Protein AF-A0A6I2SW08-F1 (afdb_monomer_lite)

Structure (mmCIF, N/CA/C/O backbone):
data_AF-A0A6I2SW08-F1
#
_entry.id   AF-A0A6I2SW08-F1
#
loop_
_atom_site.group_PDB
_atom_site.id
_atom_site.type_symbol
_atom_site.label_atom_id
_atom_site.label_alt_id
_atom_site.label_comp_id
_atom_site.label_asym_id
_atom_site.label_entity_id
_atom_site.label_seq_id
_atom_site.pdbx_PDB_ins_code
_atom_site.Cartn_x
_atom_site.Cartn_y
_atom_site.Cartn_z
_atom_site.occupancy
_atom_site.B_iso_or_equiv
_atom_site.auth_seq_id
_atom_site.auth_comp_id
_atom_site.auth_asym_id
_atom_site.auth_atom_id
_atom_site.pdbx_PDB_model_num
ATOM 1 N N . MET A 1 1 ? -14.302 5.589 2.334 1.00 71.06 1 MET A N 1
ATOM 2 C CA . MET A 1 1 ? -14.196 4.249 2.964 1.00 71.06 1 MET A CA 1
ATOM 3 C C . MET A 1 1 ? -14.255 3.107 1.956 1.00 71.06 1 MET A C 1
ATOM 5 O O . MET A 1 1 ? -13.302 2.340 1.909 1.00 71.06 1 MET A O 1
ATOM 9 N N . ASP A 1 2 ? -15.318 2.976 1.151 1.00 83.25 2 ASP A N 1
ATOM 10 C CA . ASP A 1 2 ? -15.476 1.821 0.241 1.00 83.25 2 ASP A CA 1
ATOM 11 C C . ASP A 1 2 ? -14.335 1.697 -0.780 1.00 83.25 2 ASP A C 1
ATOM 13 O O . ASP A 1 2 ? -13.791 0.614 -0.970 1.00 83.25 2 ASP A O 1
ATOM 17 N N . GLU A 1 3 ? -13.883 2.822 -1.337 1.00 90.19 3 GLU A N 1
ATOM 18 C CA . GLU A 1 3 ? -12.753 2.861 -2.275 1.00 90.19 3 GLU A CA 1
ATOM 19 C C . GLU A 1 3 ? -11.422 2.428 -1.618 1.00 90.19 3 GLU A C 1
ATOM 21 O O . GLU A 1 3 ? -10.647 1.684 -2.213 1.00 90.19 3 GLU A O 1
ATOM 26 N N . ALA A 1 4 ? -11.167 2.810 -0.358 1.00 93.88 4 ALA A N 1
ATOM 27 C CA . ALA A 1 4 ? -9.967 2.393 0.379 1.00 93.88 4 ALA A CA 1
ATOM 28 C C . ALA A 1 4 ? -9.947 0.877 0.630 1.00 93.88 4 ALA A C 1
ATOM 30 O O . ALA A 1 4 ? -8.909 0.228 0.489 1.00 93.88 4 ALA A O 1
ATOM 31 N N . ARG A 1 5 ? -11.106 0.296 0.952 1.00 96.75 5 ARG A N 1
ATOM 32 C CA . ARG A 1 5 ? -11.248 -1.157 1.114 1.00 96.75 5 ARG A CA 1
ATOM 33 C C . ARG A 1 5 ? -11.107 -1.892 -0.215 1.00 96.75 5 ARG A C 1
ATOM 35 O O . ARG A 1 5 ? -10.505 -2.963 -0.251 1.00 96.75 5 ARG A O 1
ATOM 42 N N . GLU A 1 6 ? -11.590 -1.307 -1.309 1.00 97.31 6 GLU A N 1
ATOM 43 C CA . GLU A 1 6 ? -11.370 -1.848 -2.650 1.00 97.31 6 GLU A CA 1
ATOM 44 C C . GLU A 1 6 ? -9.875 -1.879 -2.996 1.00 97.31 6 GLU A C 1
ATOM 46 O O . GLU A 1 6 ? -9.380 -2.914 -3.434 1.00 97.31 6 GLU A O 1
ATOM 51 N N . PHE A 1 7 ? -9.114 -0.816 -2.707 1.00 98.00 7 PHE A N 1
ATOM 52 C CA . PHE A 1 7 ? -7.656 -0.844 -2.874 1.00 98.00 7 PHE A CA 1
ATOM 53 C C . PHE A 1 7 ? -6.985 -1.964 -2.077 1.00 98.00 7 PHE A C 1
ATOM 55 O O . PHE A 1 7 ? -6.108 -2.642 -2.612 1.00 98.00 7 PHE A O 1
ATOM 62 N N . ILE A 1 8 ? -7.393 -2.183 -0.822 1.00 97.44 8 ILE A N 1
ATOM 63 C CA . ILE A 1 8 ? -6.869 -3.285 -0.001 1.00 97.44 8 ILE A CA 1
ATOM 64 C C . ILE A 1 8 ? -7.167 -4.640 -0.658 1.00 97.44 8 ILE A C 1
ATOM 66 O O . ILE A 1 8 ? -6.277 -5.487 -0.746 1.00 97.44 8 ILE A O 1
ATOM 70 N N . ALA A 1 9 ? -8.381 -4.834 -1.181 1.00 97.00 9 ALA A N 1
ATOM 71 C CA . ALA A 1 9 ? -8.726 -6.043 -1.925 1.00 97.00 9 ALA A CA 1
ATOM 72 C C . ALA A 1 9 ? -7.830 -6.226 -3.163 1.00 97.00 9 ALA A C 1
ATOM 74 O O . ALA A 1 9 ? -7.308 -7.320 -3.377 1.00 97.00 9 ALA A O 1
ATOM 75 N N . VAL A 1 10 ? -7.555 -5.158 -3.920 1.00 97.44 10 VAL A N 1
ATOM 76 C CA . VAL A 1 10 ? -6.638 -5.227 -5.069 1.00 97.44 10 VAL A CA 1
ATOM 77 C C . VAL A 1 10 ? -5.202 -5.540 -4.641 1.00 97.44 10 VAL A C 1
ATOM 79 O O . VAL A 1 10 ? -4.530 -6.323 -5.307 1.00 97.44 10 VAL A O 1
ATOM 82 N N . PHE A 1 11 ? -4.709 -5.005 -3.522 1.00 96.94 11 PHE A N 1
ATOM 83 C CA . PHE A 1 11 ? -3.385 -5.381 -3.013 1.00 96.94 11 PHE A CA 1
ATOM 84 C C . PHE A 1 11 ? -3.284 -6.880 -2.700 1.00 96.94 11 PHE A C 1
ATOM 86 O O . PHE A 1 11 ? -2.295 -7.510 -3.089 1.00 96.94 11 PHE A O 1
ATOM 93 N N . ARG A 1 12 ? -4.329 -7.455 -2.089 1.00 94.88 12 ARG A N 1
ATOM 94 C CA . ARG A 1 12 ? -4.434 -8.902 -1.842 1.00 94.88 12 ARG A CA 1
ATOM 95 C C . ARG A 1 12 ? -4.435 -9.694 -3.155 1.00 94.88 12 ARG A C 1
ATOM 97 O O . ARG A 1 12 ? -3.698 -10.672 -3.278 1.00 94.88 12 ARG A O 1
ATOM 104 N N . GLU A 1 13 ? -5.207 -9.255 -4.156 1.00 94.75 13 GLU A N 1
ATOM 105 C CA . GLU A 1 13 ? -5.209 -9.855 -5.503 1.00 94.75 13 GLU A CA 1
ATOM 106 C C . GLU A 1 13 ? -3.796 -9.860 -6.109 1.00 94.75 13 GLU A C 1
ATOM 108 O O . GLU A 1 13 ? -3.316 -10.896 -6.572 1.00 94.75 13 GLU A O 1
ATOM 113 N N . LEU A 1 14 ? -3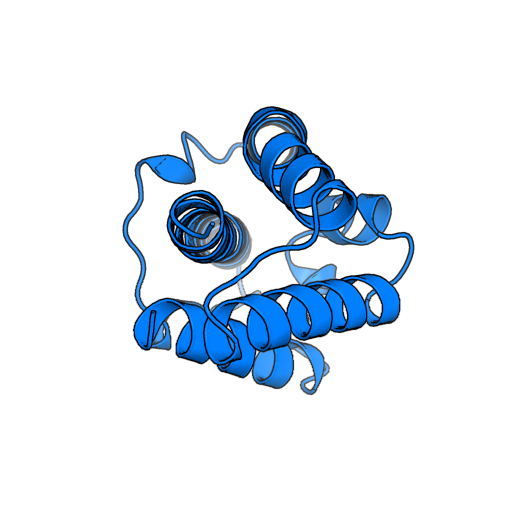.101 -8.719 -6.068 1.00 93.50 14 LEU A N 1
ATOM 114 C CA . LEU A 1 14 ? -1.747 -8.583 -6.606 1.00 93.50 14 LEU A CA 1
ATOM 115 C C . LEU A 1 14 ? -0.762 -9.522 -5.905 1.00 93.50 14 LEU A C 1
ATOM 117 O O . LEU A 1 14 ? 0.014 -10.204 -6.576 1.00 93.50 14 LEU A O 1
ATOM 121 N N . ASN A 1 15 ? -0.798 -9.602 -4.575 1.00 91.06 15 ASN A N 1
ATOM 122 C CA . ASN A 1 15 ? 0.117 -10.443 -3.801 1.00 91.06 15 ASN A CA 1
ATOM 123 C C . ASN A 1 15 ? -0.202 -11.944 -3.876 1.00 91.06 15 ASN A C 1
ATOM 125 O O . ASN A 1 15 ? 0.689 -12.758 -3.625 1.00 91.06 15 ASN A O 1
ATOM 129 N N . ALA A 1 16 ? -1.410 -12.321 -4.303 1.00 88.56 16 ALA A N 1
ATOM 130 C CA . ALA A 1 16 ? -1.748 -13.699 -4.655 1.00 88.56 16 ALA A CA 1
ATOM 131 C C . ALA A 1 16 ? -1.192 -14.126 -6.030 1.00 88.56 16 ALA A C 1
ATOM 133 O O . ALA A 1 16 ? -1.090 -15.322 -6.310 1.00 88.56 16 ALA A O 1
ATOM 134 N N . THR A 1 17 ? -0.807 -13.174 -6.889 1.00 82.38 17 THR A N 1
ATOM 135 C CA . THR A 1 17 ? -0.253 -13.448 -8.225 1.00 82.38 17 THR A CA 1
ATOM 136 C C . THR A 1 17 ? 1.276 -13.355 -8.248 1.00 82.38 17 THR A C 1
ATOM 138 O O . THR A 1 17 ? 1.878 -12.385 -7.787 1.00 82.38 17 THR A O 1
ATOM 141 N N . SER A 1 18 ? 1.948 -14.371 -8.795 1.00 73.56 18 SER A N 1
ATOM 142 C CA . SER A 1 18 ? 3.419 -14.469 -8.767 1.00 73.56 18 SER A CA 1
ATOM 143 C C . SER A 1 18 ? 4.146 -13.423 -9.625 1.00 73.56 18 SER A C 1
ATOM 145 O O . SER A 1 18 ? 5.329 -13.142 -9.397 1.00 73.56 18 SER A O 1
ATOM 147 N N . ASP A 1 19 ? 3.460 -12.881 -10.629 1.00 80.12 19 ASP A N 1
ATOM 148 C CA . ASP A 1 19 ? 3.972 -11.957 -11.643 1.00 80.12 19 ASP A CA 1
ATOM 149 C C . ASP A 1 19 ? 3.800 -10.480 -11.256 1.00 80.12 19 ASP A C 1
ATOM 151 O O . ASP A 1 19 ? 4.674 -9.669 -11.566 1.00 80.12 19 ASP A O 1
ATOM 155 N N . ARG A 1 20 ? 2.725 -10.134 -10.532 1.00 83.50 20 ARG A N 1
ATOM 156 C CA . ARG A 1 20 ? 2.386 -8.745 -10.167 1.00 83.50 20 ARG A CA 1
ATOM 157 C C . ARG A 1 20 ? 2.423 -8.443 -8.665 1.00 83.50 20 ARG A C 1
ATOM 159 O O . ARG A 1 20 ? 1.986 -7.375 -8.244 1.00 83.50 20 ARG A O 1
ATOM 166 N N . CYS A 1 21 ? 3.000 -9.332 -7.859 1.00 91.06 21 CYS A N 1
ATOM 167 C CA . CYS A 1 21 ? 3.201 -9.100 -6.429 1.00 91.06 21 CYS A CA 1
ATOM 168 C C . CYS A 1 21 ? 3.948 -7.780 -6.154 1.00 91.06 21 CYS A C 1
ATOM 170 O O . CYS A 1 21 ? 4.935 -7.457 -6.824 1.00 91.06 21 CYS A O 1
ATOM 172 N N . VAL A 1 22 ? 3.526 -7.044 -5.120 1.00 93.00 22 VAL A N 1
ATOM 173 C CA . VAL A 1 22 ? 4.047 -5.712 -4.754 1.00 93.00 22 VAL A CA 1
ATOM 174 C C . VAL A 1 22 ? 5.571 -5.708 -4.599 1.00 93.00 22 VAL A C 1
ATOM 176 O O . VAL A 1 22 ? 6.235 -4.756 -5.019 1.00 93.00 22 VAL A O 1
ATOM 179 N N . ILE A 1 23 ? 6.154 -6.798 -4.083 1.00 94.06 23 ILE A N 1
ATOM 180 C CA . ILE A 1 23 ? 7.610 -6.936 -3.921 1.00 94.06 23 ILE A CA 1
ATOM 181 C C . ILE A 1 23 ? 8.375 -6.839 -5.249 1.00 94.06 23 ILE A C 1
ATOM 183 O O . ILE A 1 23 ? 9.525 -6.410 -5.262 1.00 94.06 23 ILE A O 1
ATOM 187 N N . ARG A 1 24 ? 7.759 -7.205 -6.380 1.00 92.31 24 ARG A N 1
ATOM 188 C CA . ARG A 1 24 ? 8.382 -7.113 -7.712 1.00 92.31 24 ARG A CA 1
ATOM 189 C C . ARG A 1 24 ? 8.551 -5.658 -8.149 1.00 92.31 24 ARG A C 1
ATOM 191 O O . ARG A 1 24 ? 9.544 -5.306 -8.788 1.00 92.31 24 ARG A O 1
ATOM 198 N N . PHE A 1 25 ? 7.607 -4.805 -7.766 1.00 93.00 25 PHE A N 1
ATOM 199 C CA . PHE A 1 25 ? 7.632 -3.380 -8.071 1.00 93.00 25 PHE A CA 1
ATOM 200 C C . PHE A 1 25 ? 8.529 -2.634 -7.094 1.00 93.00 25 PHE A C 1
ATOM 202 O O . PHE A 1 25 ? 9.487 -1.991 -7.520 1.00 93.00 25 PHE A O 1
ATOM 209 N N . THR A 1 26 ? 8.263 -2.780 -5.795 1.00 91.62 26 THR A N 1
ATOM 210 C CA . THR A 1 26 ? 8.930 -2.025 -4.732 1.00 91.62 26 THR A CA 1
ATOM 211 C C . THR A 1 26 ? 9.416 -2.941 -3.595 1.00 91.62 26 THR A C 1
ATOM 213 O O . THR A 1 26 ? 8.784 -3.062 -2.543 1.00 91.62 26 THR A O 1
ATOM 216 N N . PRO A 1 27 ? 10.581 -3.601 -3.771 1.00 92.12 27 PRO A N 1
ATOM 217 C CA . PRO A 1 27 ? 11.197 -4.393 -2.708 1.00 92.12 27 PRO A CA 1
ATOM 218 C C . PRO A 1 27 ? 11.510 -3.564 -1.459 1.00 92.12 27 PRO A C 1
ATOM 220 O O . PRO A 1 27 ? 11.451 -4.089 -0.354 1.00 92.12 27 PRO A O 1
ATOM 223 N N . SER A 1 28 ? 11.829 -2.275 -1.624 1.00 91.75 28 SER A N 1
ATOM 224 C CA . SER A 1 28 ? 12.136 -1.372 -0.512 1.00 91.75 28 SER A CA 1
ATOM 225 C C . SER A 1 28 ? 10.927 -1.134 0.385 1.00 91.75 28 SER A C 1
ATOM 227 O O . SER A 1 28 ? 11.087 -1.163 1.600 1.00 91.75 28 SER A O 1
ATOM 229 N N . LEU A 1 29 ? 9.722 -0.990 -0.183 1.00 93.25 29 LEU A N 1
ATOM 230 C CA . LEU A 1 29 ? 8.493 -0.928 0.608 1.00 93.25 29 LEU A CA 1
ATOM 231 C C . LEU A 1 29 ? 8.321 -2.200 1.440 1.00 93.25 29 LEU A C 1
ATOM 233 O O . LEU A 1 29 ? 8.123 -2.117 2.645 1.00 93.25 29 LEU A O 1
ATOM 237 N N . ILE A 1 30 ? 8.442 -3.376 0.817 1.00 93.56 30 ILE A N 1
ATOM 238 C CA . ILE A 1 30 ? 8.297 -4.654 1.528 1.00 93.56 30 ILE A CA 1
ATOM 239 C C . ILE A 1 30 ? 9.394 -4.843 2.579 1.00 93.56 30 ILE A C 1
ATOM 241 O O . ILE A 1 30 ? 9.121 -5.370 3.655 1.00 93.56 30 ILE A O 1
ATOM 245 N N . GLY A 1 31 ? 10.610 -4.365 2.312 1.00 90.88 31 GLY A N 1
ATOM 246 C CA . GLY A 1 31 ? 11.719 -4.372 3.262 1.00 90.88 31 GLY A CA 1
ATOM 247 C C . GLY A 1 31 ? 11.402 -3.646 4.572 1.00 90.88 31 GLY A C 1
ATOM 248 O O . GLY A 1 31 ? 11.848 -4.100 5.620 1.00 90.88 31 GLY A O 1
ATOM 249 N N . LEU A 1 32 ? 10.570 -2.597 4.546 1.00 89.62 32 LEU A N 1
ATOM 250 C CA . LEU A 1 32 ? 10.116 -1.896 5.757 1.00 89.62 32 LEU A CA 1
ATOM 251 C C . LEU A 1 32 ? 9.213 -2.761 6.644 1.00 89.62 32 LEU A C 1
ATOM 253 O O . LEU A 1 32 ? 9.248 -2.643 7.864 1.00 89.62 32 LEU A O 1
ATOM 257 N N . PHE A 1 33 ? 8.418 -3.640 6.031 1.00 89.62 33 PHE A N 1
ATOM 258 C CA . PHE A 1 33 ? 7.591 -4.618 6.741 1.00 89.62 33 PHE A CA 1
ATOM 259 C C . PHE A 1 33 ? 8.358 -5.911 7.043 1.00 89.62 33 PHE A C 1
ATOM 261 O O . PHE A 1 33 ? 7.874 -6.756 7.787 1.00 89.62 33 PHE A O 1
ATOM 268 N N . GLY A 1 34 ? 9.533 -6.110 6.445 1.00 89.38 34 GLY A N 1
ATOM 269 C CA . GLY A 1 34 ? 10.354 -7.314 6.549 1.00 89.38 34 GLY A CA 1
ATOM 270 C C . GLY A 1 34 ? 9.918 -8.454 5.623 1.00 89.38 34 GLY A C 1
ATOM 271 O O . GLY A 1 34 ? 10.772 -9.147 5.073 1.00 89.38 34 GLY A O 1
ATOM 272 N N . THR A 1 35 ? 8.613 -8.660 5.406 1.00 91.00 35 THR A N 1
ATOM 273 C CA . THR A 1 35 ? 8.100 -9.700 4.493 1.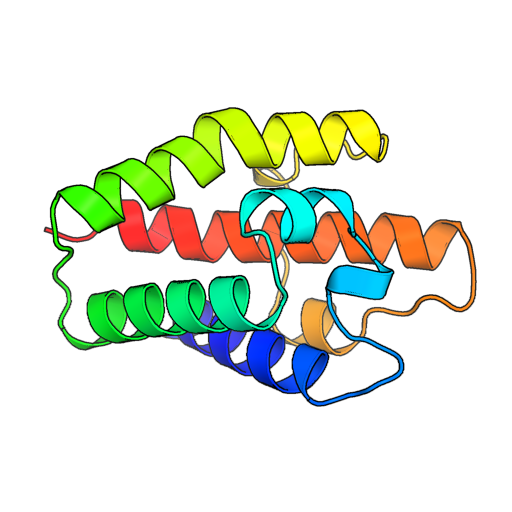00 91.00 35 THR A CA 1
ATOM 274 C C . THR A 1 35 ? 6.786 -9.285 3.817 1.00 91.00 35 THR A C 1
ATOM 276 O O . THR A 1 35 ? 6.032 -8.502 4.398 1.00 91.00 35 THR A O 1
ATOM 279 N N . PRO A 1 36 ? 6.436 -9.860 2.644 1.00 91.62 36 PRO A N 1
ATOM 280 C CA . PRO A 1 36 ? 5.116 -9.661 2.036 1.00 91.62 36 PRO A CA 1
ATOM 281 C C . PRO A 1 36 ? 3.961 -10.028 2.974 1.00 91.62 36 PRO A C 1
ATOM 283 O O . PRO A 1 36 ? 2.945 -9.349 2.999 1.00 91.62 36 PRO A O 1
ATOM 286 N N . ARG A 1 37 ? 4.134 -11.064 3.805 1.00 92.94 37 ARG A N 1
ATOM 287 C CA . ARG A 1 37 ? 3.111 -11.500 4.763 1.00 92.94 37 ARG A CA 1
ATOM 288 C C . ARG A 1 37 ? 2.838 -10.455 5.847 1.00 92.94 37 ARG A C 1
ATOM 290 O O . ARG A 1 37 ? 1.698 -10.292 6.254 1.00 92.94 37 ARG A O 1
ATOM 297 N N . LEU A 1 38 ? 3.869 -9.757 6.323 1.00 94.12 38 LEU A N 1
ATOM 298 C CA . LEU A 1 38 ? 3.703 -8.681 7.306 1.00 94.12 38 LEU A CA 1
ATOM 299 C C . LEU A 1 38 ? 3.065 -7.430 6.690 1.00 94.12 38 LEU A C 1
ATOM 301 O O . LEU A 1 38 ? 2.327 -6.729 7.376 1.00 94.12 38 LEU A O 1
ATOM 305 N N . PHE A 1 39 ? 3.294 -7.183 5.398 1.00 95.19 39 PHE A N 1
ATOM 306 C CA . PHE A 1 39 ? 2.556 -6.163 4.655 1.00 95.19 39 PHE A CA 1
ATOM 307 C C . PHE A 1 39 ? 1.064 -6.518 4.539 1.00 95.19 39 PHE A C 1
ATOM 309 O O . PHE A 1 39 ? 0.227 -5.679 4.849 1.00 95.19 39 PHE A O 1
ATOM 316 N N . GLU A 1 40 ? 0.730 -7.765 4.194 1.00 94.94 40 GLU A N 1
ATOM 317 C CA . GLU A 1 40 ? -0.660 -8.256 4.183 1.00 94.94 40 GLU A CA 1
ATOM 318 C C . GLU A 1 40 ? -1.336 -8.123 5.552 1.00 94.94 40 GLU A C 1
ATOM 320 O O . GLU A 1 40 ? -2.427 -7.572 5.644 1.00 94.94 40 GLU A O 1
ATOM 325 N N . PHE A 1 41 ? -0.660 -8.520 6.636 1.00 96.19 41 PHE A N 1
ATOM 326 C CA . PHE A 1 41 ? -1.205 -8.340 7.984 1.00 96.19 41 PHE A CA 1
ATOM 327 C C . PHE A 1 41 ? -1.493 -6.875 8.312 1.00 96.19 41 PHE A C 1
ATOM 329 O O . PHE A 1 41 ? -2.511 -6.574 8.924 1.00 96.19 41 PHE A O 1
ATOM 336 N N . PHE A 1 42 ? -0.626 -5.953 7.894 1.00 96.62 42 PHE A N 1
ATOM 337 C CA . PHE A 1 42 ? -0.901 -4.533 8.067 1.00 96.62 42 PHE A CA 1
ATOM 338 C C . PHE A 1 42 ? -2.128 -4.087 7.264 1.00 96.62 42 PHE A C 1
ATOM 340 O O . PHE A 1 42 ? -2.949 -3.342 7.792 1.00 96.62 42 PHE A O 1
ATOM 347 N N . LEU A 1 43 ? -2.297 -4.555 6.024 1.00 97.31 43 LEU A N 1
ATOM 348 C CA . LEU A 1 43 ? -3.505 -4.275 5.243 1.00 97.31 43 LEU A CA 1
ATOM 349 C C . LEU A 1 43 ? -4.769 -4.835 5.915 1.00 97.31 43 LEU A C 1
ATOM 351 O O . LEU A 1 43 ? -5.800 -4.167 5.899 1.00 97.31 43 LEU A O 1
ATOM 355 N N . ASP A 1 44 ? -4.686 -6.007 6.550 1.00 97.44 44 ASP A N 1
ATOM 356 C CA . ASP A 1 44 ? -5.784 -6.583 7.334 1.00 97.44 44 ASP A CA 1
ATOM 357 C C . ASP A 1 44 ? -6.133 -5.721 8.554 1.00 97.44 44 ASP A C 1
ATOM 359 O O . ASP A 1 44 ? -7.311 -5.484 8.827 1.00 97.44 44 ASP A O 1
ATOM 363 N N . GLU A 1 45 ? -5.123 -5.207 9.266 1.00 97.56 45 GLU A N 1
ATOM 364 C CA . GLU A 1 45 ? -5.318 -4.262 10.373 1.00 97.56 45 GLU A CA 1
ATOM 365 C C . GLU A 1 45 ? -6.037 -2.984 9.893 1.00 97.56 45 GLU A C 1
ATOM 367 O O . GLU A 1 45 ? -6.957 -2.506 10.561 1.00 97.56 45 GLU A O 1
ATOM 372 N N . LEU A 1 46 ? -5.660 -2.448 8.724 1.00 97.25 46 LEU A N 1
ATOM 373 C CA . LEU A 1 46 ? -6.307 -1.271 8.132 1.00 97.25 46 LEU A CA 1
ATOM 374 C C . LEU A 1 46 ? -7.746 -1.559 7.671 1.00 97.25 46 LEU A C 1
ATOM 376 O O . LEU A 1 46 ? -8.637 -0.752 7.928 1.00 97.25 46 LEU A O 1
ATOM 380 N N . ASP A 1 47 ? -8.002 -2.699 7.024 1.00 97.69 47 ASP A N 1
ATOM 381 C CA . ASP A 1 47 ? -9.352 -3.106 6.594 1.00 97.69 47 ASP A CA 1
ATOM 382 C C . ASP A 1 47 ? -10.279 -3.284 7.804 1.00 97.69 47 ASP A C 1
ATOM 384 O O . ASP A 1 47 ? -11.414 -2.803 7.797 1.00 97.69 47 ASP A O 1
ATOM 388 N N . ALA A 1 48 ? -9.778 -3.887 8.887 1.00 96.44 48 ALA A N 1
ATOM 389 C CA . ALA A 1 48 ? -10.512 -4.004 10.143 1.00 96.44 48 ALA A CA 1
ATOM 390 C C . ALA A 1 48 ? -10.842 -2.628 10.749 1.00 96.44 48 ALA A C 1
ATOM 392 O O . ALA A 1 48 ? -11.978 -2.407 11.176 1.00 96.44 48 ALA A O 1
ATOM 393 N N . ALA A 1 49 ? -9.890 -1.689 10.746 1.00 96.56 49 ALA A N 1
ATOM 394 C CA . ALA A 1 49 ? -10.123 -0.321 11.211 1.00 96.56 49 ALA A CA 1
ATOM 395 C C . ALA A 1 49 ? -11.193 0.399 10.368 1.00 96.56 49 ALA A C 1
ATOM 397 O O . ALA A 1 49 ? -12.120 0.992 10.920 1.00 96.56 49 ALA A O 1
ATOM 398 N N . LEU A 1 50 ? -11.132 0.276 9.036 1.00 96.12 50 LEU A N 1
ATOM 399 C CA . LEU A 1 50 ? -12.133 0.841 8.119 1.00 96.12 50 LEU A CA 1
ATOM 400 C C . LEU A 1 50 ? -13.525 0.229 8.331 1.00 96.12 50 LEU A C 1
ATOM 402 O O . LEU A 1 50 ? -14.519 0.954 8.318 1.00 96.12 50 LEU A O 1
ATOM 406 N N . CYS A 1 51 ? -13.612 -1.086 8.551 1.00 95.06 51 CYS A N 1
ATOM 407 C CA . CYS A 1 51 ? -14.879 -1.768 8.833 1.00 95.06 51 CYS A CA 1
ATOM 408 C C . CYS A 1 51 ? -15.507 -1.292 10.146 1.00 95.06 51 CYS A C 1
ATOM 410 O O . CYS A 1 51 ? -16.714 -1.053 10.208 1.00 95.06 51 CYS A O 1
ATOM 412 N N . ASN A 1 52 ? -14.684 -1.146 11.185 1.00 94.12 52 ASN A N 1
ATOM 413 C CA . ASN A 1 52 ? -15.136 -0.765 12.521 1.00 94.12 52 ASN A CA 1
ATOM 414 C C . ASN A 1 52 ? -15.281 0.752 12.697 1.00 94.12 52 ASN A C 1
ATOM 416 O O . ASN A 1 52 ? -15.829 1.189 13.707 1.00 94.12 52 ASN A O 1
ATOM 420 N N . LYS A 1 53 ? -14.807 1.543 11.725 1.00 94.19 53 LYS A N 1
ATOM 421 C CA . LYS A 1 53 ? -14.761 3.013 11.757 1.00 94.19 53 LYS A CA 1
ATOM 422 C C . LYS A 1 53 ? -14.024 3.572 12.979 1.00 94.19 53 LYS A C 1
ATOM 424 O O . LYS A 1 53 ? -14.368 4.636 13.476 1.00 94.19 53 LYS A O 1
ATOM 429 N N . THR A 1 54 ? -13.025 2.842 13.460 1.00 95.56 54 THR A N 1
ATOM 430 C CA . THR A 1 54 ? -12.168 3.253 14.573 1.00 95.56 54 THR A CA 1
ATOM 431 C C . THR A 1 54 ? -10.778 2.684 14.372 1.00 95.56 54 THR A C 1
ATOM 433 O O . THR A 1 54 ? -10.620 1.616 13.767 1.00 95.56 54 THR A O 1
ATOM 436 N N . ILE A 1 55 ? -9.765 3.379 14.880 1.00 96.19 55 ILE A N 1
ATOM 437 C CA . ILE A 1 55 ? -8.380 2.948 14.764 1.00 96.19 55 ILE A CA 1
ATOM 438 C C . ILE A 1 55 ? -7.668 2.920 16.115 1.00 96.19 55 ILE A C 1
ATOM 440 O O . ILE A 1 55 ? -7.649 3.877 16.880 1.00 96.19 55 ILE A O 1
ATOM 444 N N . ALA A 1 56 ? -6.994 1.804 16.396 1.00 95.19 56 ALA A N 1
ATOM 445 C CA . ALA A 1 56 ? -6.153 1.704 17.580 1.00 95.19 56 ALA A CA 1
ATOM 446 C C . ALA A 1 56 ? -4.976 2.703 17.493 1.00 95.19 56 ALA A C 1
ATOM 448 O O . ALA A 1 56 ? -4.311 2.755 16.451 1.00 95.19 56 ALA A O 1
ATOM 449 N N . PRO A 1 57 ? -4.625 3.427 18.577 1.00 94.69 57 PRO A N 1
ATOM 450 C CA . PRO A 1 57 ? -3.554 4.427 18.545 1.00 94.69 57 PRO A CA 1
ATOM 451 C C . PRO A 1 57 ? -2.211 3.932 17.971 1.00 94.69 57 PRO A C 1
ATOM 453 O O . PRO A 1 57 ? -1.627 4.652 17.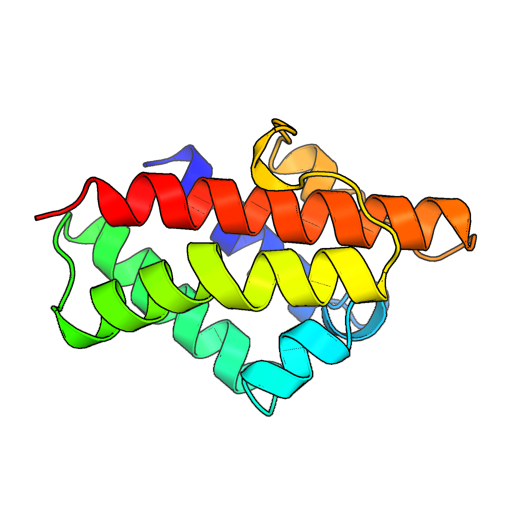159 1.00 94.69 57 PRO A O 1
ATOM 456 N N . PRO A 1 58 ? -1.731 2.704 18.276 1.00 95.12 58 PRO A N 1
ATOM 457 C CA . PRO A 1 58 ? -0.491 2.194 17.684 1.00 95.12 58 PRO A CA 1
ATOM 458 C C . PRO A 1 58 ? -0.573 1.990 16.164 1.00 95.12 58 PRO A C 1
ATOM 460 O O . PRO A 1 58 ? 0.405 2.210 15.448 1.00 95.12 58 PRO A O 1
ATOM 463 N N . LEU A 1 59 ? -1.736 1.572 15.654 1.00 95.62 59 LEU A N 1
ATOM 464 C CA . LEU A 1 59 ? -1.955 1.404 14.218 1.00 95.62 59 LEU A CA 1
ATOM 465 C C . LEU A 1 59 ? -2.027 2.765 13.521 1.00 95.62 59 LEU A C 1
ATOM 467 O O . LEU A 1 59 ? -1.447 2.929 12.449 1.00 95.62 59 LEU A O 1
ATOM 471 N N . HIS A 1 60 ? -2.667 3.750 14.156 1.00 95.00 60 HIS A N 1
ATOM 472 C CA . HIS A 1 60 ? -2.733 5.120 13.652 1.00 95.00 60 HIS A CA 1
ATOM 473 C C . HIS A 1 60 ? -1.330 5.738 13.555 1.00 95.00 60 HIS A C 1
ATOM 475 O O . HIS A 1 60 ? -0.966 6.295 12.520 1.00 95.00 60 HIS A O 1
ATOM 481 N N . GLU A 1 61 ? -0.494 5.585 14.583 1.00 94.69 61 GLU A N 1
ATOM 482 C CA . GLU A 1 61 ? 0.891 6.065 14.548 1.00 94.69 61 GLU A CA 1
ATOM 483 C C . GLU A 1 61 ? 1.703 5.403 13.424 1.00 94.69 61 GLU A C 1
ATOM 485 O O . GLU A 1 61 ? 2.383 6.090 12.658 1.00 94.69 61 GLU A O 1
ATOM 490 N N . ARG A 1 62 ? 1.581 4.079 13.255 1.00 94.44 62 ARG A N 1
ATOM 491 C CA . ARG A 1 62 ? 2.214 3.350 12.143 1.00 94.44 62 ARG A CA 1
ATOM 492 C C . ARG A 1 62 ? 1.739 3.847 10.778 1.00 94.44 62 ARG A C 1
ATOM 494 O O . ARG A 1 62 ? 2.572 4.087 9.907 1.00 94.44 62 ARG A O 1
ATOM 501 N N . ALA A 1 63 ? 0.430 4.019 10.594 1.00 94.88 63 ALA A N 1
ATOM 502 C CA . ALA A 1 63 ? -0.163 4.523 9.357 1.00 94.88 63 ALA A CA 1
ATOM 503 C C . ALA A 1 63 ? 0.345 5.935 9.023 1.00 94.88 63 ALA A C 1
ATOM 505 O O . ALA A 1 63 ? 0.736 6.213 7.886 1.00 94.88 63 ALA A O 1
ATOM 506 N N . ARG A 1 64 ? 0.428 6.806 10.033 1.00 95.12 64 ARG A N 1
ATOM 507 C CA . ARG A 1 64 ? 0.967 8.162 9.901 1.00 95.12 64 ARG A CA 1
ATOM 508 C C . ARG A 1 64 ? 2.449 8.159 9.535 1.00 95.12 64 ARG A C 1
ATOM 510 O O . ARG A 1 64 ? 2.835 8.846 8.593 1.00 95.12 64 ARG A O 1
ATOM 517 N N . ASN A 1 65 ? 3.265 7.359 10.219 1.00 93.88 65 ASN A N 1
ATOM 518 C CA . ASN A 1 65 ? 4.695 7.233 9.923 1.00 93.88 65 ASN A CA 1
ATOM 519 C C . ASN A 1 65 ? 4.931 6.681 8.510 1.00 93.88 65 ASN A C 1
ATOM 521 O O . ASN A 1 65 ? 5.804 7.170 7.788 1.00 93.88 65 ASN A O 1
ATOM 525 N N . LEU A 1 66 ? 4.122 5.707 8.080 1.00 94.62 66 LEU A N 1
ATOM 526 C CA . LEU A 1 66 ? 4.159 5.189 6.714 1.00 94.62 66 LEU A CA 1
ATOM 527 C C . LEU A 1 66 ? 3.887 6.292 5.686 1.00 94.62 66 LEU A C 1
ATOM 529 O O . LEU A 1 66 ? 4.667 6.445 4.746 1.00 94.62 66 LEU A O 1
ATOM 533 N N . ALA A 1 67 ? 2.838 7.088 5.897 1.00 94.19 67 ALA A N 1
ATOM 534 C CA . ALA A 1 67 ? 2.455 8.173 4.998 1.00 94.19 67 ALA A CA 1
ATOM 535 C C . ALA A 1 67 ? 3.479 9.321 4.957 1.00 94.19 67 ALA A C 1
ATOM 537 O O . ALA A 1 67 ? 3.814 9.815 3.882 1.00 94.19 67 ALA A O 1
ATO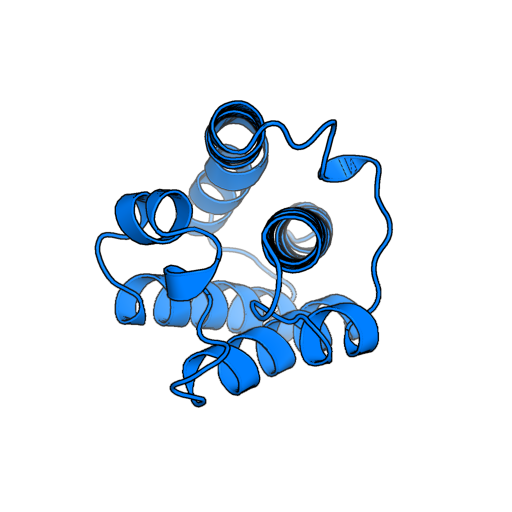M 538 N N . GLN A 1 68 ? 3.975 9.757 6.117 1.00 93.44 68 GLN A N 1
ATOM 539 C CA . GLN A 1 68 ? 4.777 10.980 6.238 1.00 93.44 68 GLN A CA 1
ATOM 540 C C . GLN A 1 68 ? 6.273 10.768 6.008 1.00 93.44 68 GLN A C 1
ATOM 542 O O . GLN A 1 68 ? 6.961 11.698 5.594 1.00 93.44 68 GLN A O 1
ATOM 547 N N . ILE A 1 69 ? 6.792 9.572 6.292 1.00 92.25 69 ILE A N 1
ATOM 548 C CA . ILE A 1 69 ? 8.237 9.314 6.296 1.00 92.25 69 ILE A CA 1
ATOM 549 C C . ILE A 1 69 ? 8.584 8.282 5.231 1.00 92.25 69 ILE A C 1
ATOM 551 O O . ILE A 1 69 ? 9.369 8.545 4.320 1.00 92.25 69 ILE A O 1
ATOM 555 N N . PHE A 1 70 ? 7.982 7.102 5.323 1.00 92.06 70 PHE A N 1
ATOM 556 C CA . PHE A 1 70 ? 8.449 5.954 4.558 1.00 92.06 70 PHE A CA 1
ATOM 557 C C . PHE A 1 70 ? 8.026 5.982 3.089 1.00 92.06 70 PHE A C 1
ATOM 559 O O . PHE A 1 70 ? 8.859 5.724 2.220 1.00 92.06 70 PHE A O 1
ATOM 566 N N . ILE A 1 71 ? 6.771 6.324 2.778 1.00 93.75 71 ILE A N 1
ATOM 567 C CA . ILE A 1 71 ? 6.318 6.446 1.385 1.00 93.75 71 ILE A CA 1
ATOM 568 C C . ILE A 1 71 ? 7.143 7.501 0.623 1.00 93.75 71 ILE A C 1
ATOM 570 O O . ILE A 1 71 ? 7.631 7.168 -0.460 1.00 93.75 71 ILE A O 1
ATOM 574 N N . PRO A 1 72 ? 7.397 8.713 1.160 1.00 93.31 72 PRO A N 1
ATOM 575 C CA . PRO A 1 72 ? 8.295 9.682 0.527 1.00 93.31 72 PRO A CA 1
ATOM 576 C C . PRO A 1 72 ? 9.716 9.155 0.294 1.00 93.31 72 PRO A C 1
ATOM 578 O O . PRO A 1 72 ? 10.279 9.370 -0.779 1.00 93.31 72 PRO A O 1
ATOM 581 N N . GLN A 1 73 ? 10.289 8.419 1.252 1.00 92.69 73 GLN A N 1
ATOM 582 C CA . GLN A 1 73 ? 11.608 7.801 1.080 1.00 92.69 73 GLN A CA 1
ATOM 583 C C . GLN A 1 73 ? 11.600 6.774 -0.057 1.00 92.69 73 GLN A C 1
ATOM 585 O O . GLN A 1 73 ? 12.426 6.852 -0.967 1.00 92.69 73 GLN A O 1
ATOM 590 N N . VAL A 1 74 ? 10.640 5.842 -0.051 1.00 93.31 74 VAL A N 1
ATOM 591 C CA . VAL A 1 74 ? 10.484 4.826 -1.105 1.00 93.31 74 VAL A CA 1
ATOM 592 C C . VAL A 1 74 ? 10.271 5.482 -2.471 1.00 93.31 74 VAL A C 1
ATOM 594 O O . VAL A 1 74 ? 10.853 5.029 -3.459 1.00 93.31 74 VAL A O 1
ATOM 597 N N . ALA A 1 75 ? 9.492 6.562 -2.538 1.00 93.25 75 ALA A N 1
ATOM 598 C CA . ALA A 1 75 ? 9.287 7.334 -3.758 1.00 93.25 75 ALA A CA 1
ATOM 599 C C . ALA A 1 75 ? 10.601 7.940 -4.275 1.00 93.25 75 ALA A C 1
ATOM 601 O O . ALA A 1 75 ? 10.931 7.762 -5.449 1.00 93.25 75 ALA A O 1
ATOM 602 N N . GLY A 1 76 ? 11.391 8.556 -3.388 1.00 92.06 76 GLY A N 1
ATOM 603 C CA . GLY A 1 76 ? 12.712 9.103 -3.706 1.00 92.06 76 GLY A CA 1
ATOM 604 C C . GLY A 1 76 ? 13.664 8.051 -4.279 1.00 92.06 76 GLY A C 1
ATOM 605 O O . GLY A 1 76 ? 14.239 8.262 -5.347 1.00 92.06 76 GLY A O 1
ATOM 606 N N . TYR A 1 77 ? 13.753 6.873 -3.649 1.00 90.06 77 TYR A N 1
ATOM 607 C CA . TYR A 1 77 ? 14.568 5.757 -4.153 1.00 90.06 77 TYR A CA 1
ATOM 608 C C . TYR A 1 77 ? 14.151 5.280 -5.551 1.00 90.06 77 TYR A C 1
ATOM 610 O O . TYR A 1 77 ? 14.993 4.822 -6.319 1.00 90.06 77 TYR A O 1
ATOM 618 N N . ASN A 1 78 ? 12.866 5.394 -5.897 1.00 88.25 78 ASN A N 1
ATOM 619 C CA . ASN A 1 78 ? 12.327 4.971 -7.192 1.00 88.25 78 ASN A CA 1
ATOM 620 C C . ASN A 1 78 ? 12.166 6.132 -8.193 1.00 88.25 78 ASN A C 1
ATOM 622 O O . ASN A 1 78 ? 11.596 5.944 -9.271 1.00 88.25 78 ASN A O 1
ATOM 626 N N . SER A 1 79 ? 12.663 7.334 -7.865 1.00 91.19 79 SER A N 1
ATOM 627 C CA . SER A 1 79 ? 12.505 8.547 -8.687 1.00 91.19 79 SER A CA 1
ATOM 628 C C . SER A 1 79 ? 11.043 8.835 -9.066 1.00 91.19 79 SER A C 1
ATOM 630 O O . SER A 1 79 ? 10.754 9.249 -10.196 1.00 91.19 79 SER A O 1
ATOM 632 N N . VAL A 1 80 ? 10.120 8.555 -8.143 1.00 90.94 80 VAL A N 1
ATOM 633 C CA . VAL A 1 80 ? 8.691 8.864 -8.251 1.00 90.94 80 VAL A CA 1
ATOM 634 C C . VAL A 1 80 ? 8.441 10.198 -7.560 1.00 90.94 80 VAL A C 1
ATOM 636 O O . VAL A 1 80 ? 8.735 10.353 -6.376 1.00 90.94 80 VAL A O 1
ATOM 639 N N . SER A 1 81 ? 7.881 11.151 -8.296 1.00 84.50 81 SER A N 1
ATOM 640 C CA . SER A 1 81 ? 7.516 12.453 -7.747 1.00 84.50 81 SER A CA 1
ATOM 641 C C . SER A 1 81 ? 6.150 12.376 -7.068 1.00 84.50 81 SER A C 1
ATOM 643 O O . SER A 1 81 ? 5.195 11.897 -7.670 1.00 84.50 81 SER A O 1
ATOM 645 N N . GLU A 1 82 ? 6.084 12.848 -5.822 1.00 82.31 82 GLU A N 1
ATOM 646 C CA . GLU A 1 82 ? 4.855 13.155 -5.070 1.00 82.31 82 GLU A CA 1
ATOM 647 C C . GLU A 1 82 ? 3.698 12.137 -5.216 1.00 82.31 82 GLU A C 1
ATOM 649 O O . GLU A 1 82 ? 2.638 12.472 -5.746 1.00 82.31 82 GLU A O 1
ATOM 654 N N . PRO A 1 83 ? 3.832 10.902 -4.686 1.00 84.25 83 PRO A N 1
ATOM 655 C CA . PRO A 1 83 ? 2.776 9.886 -4.782 1.00 84.25 83 PRO A CA 1
ATOM 656 C C . PRO A 1 83 ? 1.426 10.341 -4.212 1.00 84.25 83 PRO A C 1
ATOM 658 O O . PRO A 1 83 ? 0.380 9.917 -4.686 1.00 84.25 83 PRO A O 1
ATOM 661 N N . ALA A 1 84 ? 1.451 11.218 -3.205 1.00 83.00 84 ALA A N 1
ATOM 662 C CA . ALA A 1 84 ? 0.261 11.750 -2.548 1.00 83.00 84 ALA A CA 1
ATOM 663 C C . ALA A 1 84 ? -0.564 12.704 -3.431 1.00 83.00 84 ALA A C 1
ATOM 665 O O . ALA A 1 84 ? -1.753 12.880 -3.183 1.00 83.00 84 ALA A O 1
ATOM 666 N N . ALA A 1 85 ? 0.050 13.323 -4.446 1.00 82.62 85 ALA A N 1
ATOM 667 C CA . ALA A 1 85 ? -0.627 14.243 -5.361 1.00 82.62 85 ALA A CA 1
ATOM 668 C C . ALA A 1 85 ? -1.365 13.511 -6.496 1.00 82.62 85 ALA A C 1
ATOM 670 O O . ALA A 1 85 ? -2.133 14.115 -7.245 1.00 82.62 85 ALA A O 1
ATOM 671 N N . VAL A 1 86 ? -1.126 12.206 -6.644 1.00 87.75 86 VAL A N 1
ATOM 672 C CA . VAL A 1 86 ? -1.643 11.404 -7.749 1.00 87.75 86 VAL A CA 1
ATOM 673 C C . VAL A 1 86 ? -2.881 10.658 -7.277 1.00 87.75 86 VAL A C 1
ATOM 675 O O . VAL A 1 86 ? -2.796 9.741 -6.464 1.00 87.75 86 VAL A O 1
ATOM 678 N N . LYS A 1 87 ? -4.044 11.013 -7.826 1.00 91.06 87 LYS A N 1
ATOM 679 C CA . LYS A 1 87 ? -5.252 10.210 -7.643 1.00 91.06 87 LYS A CA 1
ATOM 680 C C . LYS A 1 87 ? -5.209 9.016 -8.593 1.00 91.06 87 LYS A C 1
ATOM 682 O O . LYS A 1 87 ? -5.133 9.202 -9.807 1.00 91.06 87 LYS A O 1
ATOM 687 N N . VAL A 1 88 ? -5.264 7.808 -8.040 1.00 95.75 88 VAL A N 1
ATOM 688 C CA . VAL A 1 88 ? -5.375 6.561 -8.813 1.00 95.75 88 VAL A CA 1
ATOM 689 C C . VAL A 1 88 ? -6.687 5.856 -8.501 1.00 95.75 88 VAL A C 1
ATOM 691 O O . VAL A 1 88 ? -7.318 6.181 -7.500 1.00 95.75 88 VAL A O 1
ATOM 694 N N . THR A 1 89 ? -7.091 4.900 -9.335 1.00 96.94 89 THR A N 1
ATOM 695 C CA . THR A 1 89 ? -8.263 4.037 -9.117 1.00 96.94 89 THR A CA 1
ATOM 696 C C . THR A 1 89 ? -7.846 2.593 -8.801 1.00 96.94 89 THR A C 1
ATOM 698 O O . THR A 1 89 ? -6.744 2.179 -9.186 1.00 96.94 89 THR A O 1
ATOM 701 N N . PRO A 1 90 ? -8.706 1.783 -8.153 1.00 97.31 90 PRO A N 1
ATOM 702 C CA . PRO A 1 90 ? -8.427 0.362 -7.920 1.00 97.31 90 PRO A CA 1
ATOM 703 C C . PRO A 1 90 ? -8.134 -0.409 -9.213 1.00 97.31 90 PRO A C 1
ATOM 705 O O . PRO A 1 90 ? -7.237 -1.247 -9.257 1.00 97.31 90 PRO A O 1
ATOM 708 N N . GLU A 1 91 ? -8.812 -0.057 -10.308 1.00 96.62 91 GLU A N 1
ATOM 709 C CA . GLU A 1 91 ? -8.585 -0.671 -11.618 1.00 96.62 91 GLU A CA 1
ATOM 710 C C . GLU A 1 91 ? -7.206 -0.331 -12.206 1.00 96.62 91 GLU A C 1
ATOM 712 O O . GLU A 1 91 ? -6.571 -1.178 -12.835 1.00 96.62 91 GLU A O 1
ATOM 717 N N . GLN A 1 92 ? -6.685 0.878 -11.972 1.00 96.56 92 GLN A N 1
ATOM 718 C CA . GLN A 1 92 ? -5.308 1.210 -12.356 1.00 96.56 92 GLN A CA 1
ATOM 719 C C . GLN A 1 92 ? -4.292 0.386 -11.562 1.00 96.56 92 GLN A C 1
ATOM 721 O O . GLN A 1 92 ? -3.317 -0.091 -12.143 1.00 96.56 92 GLN A O 1
ATOM 726 N N . LEU A 1 93 ? -4.531 0.175 -10.263 1.00 97.06 93 LEU A N 1
ATOM 727 C CA . LEU A 1 93 ? -3.694 -0.694 -9.433 1.00 97.06 93 LEU A CA 1
ATOM 728 C C . LEU A 1 93 ? -3.753 -2.152 -9.909 1.00 97.06 93 LEU A C 1
ATOM 730 O O . LEU A 1 93 ? -2.716 -2.801 -10.022 1.00 97.06 93 LEU A O 1
ATOM 734 N N . ARG A 1 94 ? -4.939 -2.653 -10.266 1.00 95.75 94 ARG A N 1
ATOM 735 C CA . ARG A 1 94 ? -5.126 -4.021 -10.772 1.00 95.75 94 ARG A CA 1
ATOM 736 C C . ARG A 1 94 ? -4.359 -4.272 -12.073 1.00 95.75 94 ARG A C 1
ATOM 738 O O . ARG A 1 94 ? -3.881 -5.380 -12.311 1.00 95.75 94 ARG A O 1
ATOM 745 N N . ASN A 1 95 ? -4.206 -3.242 -12.902 1.00 95.06 95 ASN A N 1
ATOM 746 C CA . ASN A 1 95 ? -3.615 -3.340 -14.237 1.00 95.06 95 ASN A CA 1
ATOM 747 C C . ASN A 1 95 ? -2.127 -2.960 -14.324 1.00 95.06 95 ASN A C 1
ATOM 749 O O . ASN A 1 95 ? -1.612 -2.825 -15.436 1.00 95.06 95 ASN A O 1
ATOM 753 N N . ILE A 1 96 ? -1.414 -2.806 -13.201 1.00 95.19 96 ILE A N 1
ATOM 754 C CA . ILE A 1 96 ? 0.035 -2.537 -13.219 1.00 95.19 96 ILE A CA 1
ATOM 755 C C . ILE A 1 96 ? 0.823 -3.662 -13.915 1.00 95.19 96 ILE A C 1
ATOM 757 O O . ILE A 1 96 ? 0.454 -4.838 -13.857 1.00 95.19 96 ILE A O 1
ATOM 761 N N . ARG A 1 97 ? 1.935 -3.303 -14.571 1.00 92.38 97 ARG A N 1
ATOM 762 C CA . ARG A 1 97 ? 2.770 -4.222 -15.368 1.00 92.38 97 ARG A CA 1
ATOM 763 C C . ARG A 1 97 ? 4.261 -3.985 -15.132 1.00 92.38 97 ARG A C 1
ATOM 765 O O . ARG A 1 97 ? 4.661 -2.882 -14.776 1.00 92.38 97 ARG A O 1
ATOM 772 N N . ILE A 1 98 ? 5.078 -5.018 -15.340 1.00 90.19 98 ILE A N 1
ATOM 773 C CA . ILE A 1 98 ? 6.543 -4.993 -15.140 1.00 90.19 98 ILE A CA 1
ATOM 774 C C . ILE A 1 98 ? 7.335 -5.348 -16.414 1.00 90.19 98 ILE A C 1
ATOM 776 O O . ILE A 1 98 ? 8.533 -5.606 -16.373 1.00 90.19 98 ILE A O 1
ATOM 780 N N . ASP A 1 99 ? 6.658 -5.376 -17.554 1.00 90.81 99 ASP A N 1
ATOM 781 C CA . ASP A 1 99 ? 7.202 -5.708 -18.873 1.00 90.81 99 ASP A CA 1
ATOM 782 C C . ASP A 1 99 ? 8.237 -4.695 -19.387 1.00 90.81 99 ASP A C 1
ATOM 784 O O . ASP A 1 99 ? 9.138 -5.085 -20.128 1.00 90.81 99 ASP A O 1
ATOM 788 N N . THR A 1 100 ? 8.174 -3.427 -18.963 1.00 91.25 100 THR A N 1
ATOM 789 C CA . THR A 1 100 ? 9.216 -2.423 -19.250 1.00 91.25 100 THR A CA 1
ATOM 790 C C . THR A 1 100 ? 9.653 -1.660 -17.991 1.00 91.25 100 THR A C 1
ATOM 792 O O . THR A 1 100 ? 8.909 -1.615 -17.002 1.00 91.25 100 THR A O 1
ATOM 795 N N . PRO A 1 101 ? 10.845 -1.024 -17.989 1.00 90.19 101 PRO A N 1
ATOM 796 C CA . PRO A 1 101 ? 11.270 -0.141 -16.901 1.00 90.19 101 PRO A CA 1
ATOM 797 C C . PRO A 1 101 ? 10.275 0.993 -16.610 1.00 90.19 101 PRO A C 1
ATOM 799 O O . PRO A 1 101 ? 10.025 1.309 -15.445 1.00 90.19 101 PRO A O 1
ATOM 802 N N . GLU A 1 102 ? 9.671 1.575 -17.646 1.00 90.88 102 GLU A N 1
ATOM 803 C CA . GLU A 1 102 ? 8.670 2.640 -17.534 1.00 90.88 102 GLU A CA 1
ATOM 804 C C . GLU A 1 102 ? 7.386 2.124 -16.881 1.00 90.88 102 GLU A C 1
ATOM 806 O O . GLU A 1 102 ? 6.886 2.748 -15.943 1.00 90.88 102 GLU A O 1
ATOM 811 N N . HIS A 1 103 ? 6.882 0.962 -17.312 1.00 92.50 103 HIS A N 1
ATOM 812 C CA . HIS A 1 103 ? 5.709 0.338 -16.698 1.00 92.50 103 HIS A CA 1
ATOM 813 C C . HIS A 1 103 ? 5.970 -0.044 -15.242 1.00 92.50 103 HIS A C 1
ATOM 815 O O . HIS A 1 103 ? 5.123 0.206 -14.383 1.00 92.50 103 HIS A O 1
ATOM 821 N N . ARG A 1 104 ? 7.169 -0.550 -14.927 1.00 91.44 104 ARG A N 1
ATOM 822 C CA . ARG A 1 104 ? 7.565 -0.825 -13.542 1.00 91.44 104 ARG A CA 1
ATOM 823 C C . ARG A 1 104 ? 7.551 0.446 -12.697 1.00 91.44 104 ARG A C 1
ATOM 825 O O . ARG A 1 104 ? 6.996 0.431 -11.600 1.00 91.44 104 ARG A O 1
ATOM 832 N N . LYS A 1 105 ? 8.139 1.538 -13.195 1.00 92.38 105 LYS A N 1
ATOM 833 C CA . LYS A 1 105 ? 8.167 2.832 -12.497 1.00 92.38 105 LYS A CA 1
ATOM 834 C C . LYS A 1 105 ? 6.754 3.369 -12.261 1.00 92.38 105 LYS A C 1
ATOM 836 O O . LYS A 1 105 ? 6.441 3.789 -11.148 1.00 92.38 105 LYS A O 1
ATOM 841 N N . LEU A 1 106 ? 5.893 3.293 -13.274 1.00 93.69 106 LEU A N 1
ATOM 842 C CA . LEU A 1 106 ? 4.480 3.652 -13.160 1.00 93.69 106 LEU A CA 1
ATOM 843 C C . LEU A 1 106 ? 3.754 2.767 -12.135 1.00 93.69 106 LEU A C 1
ATOM 845 O O . LEU A 1 106 ? 2.995 3.275 -11.317 1.00 93.69 106 LEU A O 1
ATOM 849 N N . GLY A 1 107 ? 4.028 1.461 -12.121 1.00 94.88 107 GLY A N 1
ATOM 850 C CA . GLY A 1 107 ? 3.488 0.534 -11.129 1.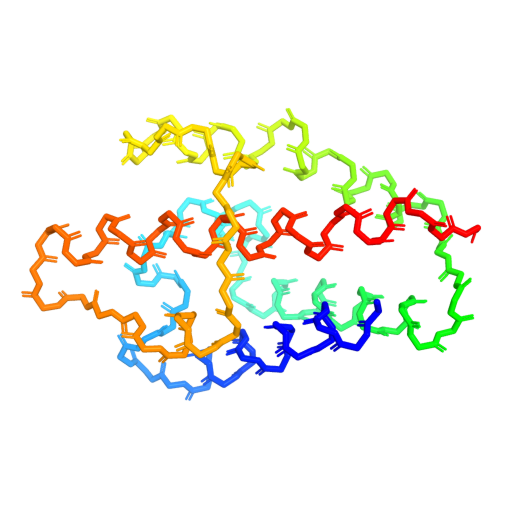00 94.88 107 GLY A CA 1
ATOM 851 C C . GLY A 1 107 ? 3.878 0.914 -9.700 1.00 94.88 107 GLY A C 1
ATOM 852 O O . GLY A 1 107 ? 3.019 0.935 -8.824 1.00 94.88 107 GLY A O 1
ATOM 853 N N . VAL A 1 108 ? 5.139 1.305 -9.464 1.00 95.50 108 VAL A N 1
ATOM 854 C CA . VAL A 1 108 ? 5.571 1.834 -8.156 1.00 95.50 108 VAL A CA 1
ATOM 855 C C . VAL A 1 108 ? 4.789 3.095 -7.793 1.00 95.50 108 VAL A C 1
ATOM 857 O O . VAL A 1 108 ? 4.287 3.193 -6.676 1.00 95.50 108 VAL A O 1
ATOM 860 N N . GLN A 1 109 ? 4.640 4.040 -8.722 1.00 95.81 109 GLN A N 1
ATOM 861 C CA . GLN A 1 109 ? 3.862 5.258 -8.487 1.00 95.81 109 GLN A CA 1
ATOM 862 C C . GLN A 1 109 ? 2.410 4.948 -8.105 1.00 95.81 109 GLN A C 1
ATOM 864 O O . GLN A 1 109 ? 1.916 5.498 -7.123 1.00 95.81 109 GLN A O 1
ATOM 869 N N . ILE A 1 110 ? 1.753 4.038 -8.830 1.00 96.81 110 ILE A N 1
ATOM 870 C CA . ILE A 1 110 ? 0.368 3.630 -8.563 1.00 96.81 110 ILE A CA 1
ATOM 871 C C . ILE A 1 110 ? 0.249 2.931 -7.204 1.00 96.81 110 ILE A C 1
ATOM 873 O O . ILE A 1 110 ? -0.659 3.252 -6.443 1.00 96.81 110 ILE A O 1
ATOM 877 N N . ILE A 1 111 ? 1.179 2.034 -6.859 1.00 97.00 111 ILE A N 1
ATOM 878 C CA . ILE A 1 111 ? 1.213 1.357 -5.551 1.00 97.00 111 ILE A CA 1
ATOM 879 C C . ILE A 1 111 ? 1.320 2.374 -4.411 1.00 97.00 111 ILE A C 1
ATOM 881 O O . ILE A 1 111 ? 0.551 2.316 -3.453 1.00 97.00 111 ILE A O 1
ATOM 885 N N . LEU A 1 112 ? 2.263 3.315 -4.505 1.00 97.12 112 LEU A N 1
ATOM 886 C CA . LEU A 1 112 ? 2.476 4.312 -3.456 1.00 97.12 112 LEU A CA 1
ATOM 887 C C . LEU A 1 112 ? 1.290 5.278 -3.344 1.00 97.12 112 LEU A C 1
ATOM 889 O O . LEU A 1 112 ? 0.877 5.598 -2.232 1.00 97.12 112 LEU A O 1
ATOM 893 N N . ALA A 1 113 ? 0.711 5.699 -4.470 1.00 96.69 113 ALA A N 1
ATOM 894 C CA . ALA A 1 113 ? -0.481 6.541 -4.498 1.00 96.69 113 ALA A CA 1
ATOM 895 C C . ALA A 1 113 ? -1.708 5.830 -3.900 1.00 96.69 113 ALA A C 1
ATOM 897 O O . ALA A 1 113 ? -2.420 6.405 -3.079 1.00 96.69 113 ALA A O 1
ATOM 898 N N . ALA A 1 114 ? -1.933 4.558 -4.245 1.00 97.44 114 ALA A N 1
ATOM 899 C CA . ALA A 1 114 ? -3.014 3.752 -3.678 1.00 97.44 114 ALA A CA 1
ATOM 900 C C . ALA A 1 114 ? -2.864 3.582 -2.159 1.00 97.44 114 ALA A C 1
ATOM 902 O O . ALA A 1 114 ? -3.831 3.775 -1.423 1.00 97.44 114 ALA A O 1
ATOM 903 N N . LEU A 1 115 ? -1.646 3.309 -1.671 1.00 96.88 115 LEU A N 1
ATOM 904 C CA . LEU A 1 115 ? -1.373 3.274 -0.232 1.00 96.88 115 LEU A CA 1
ATOM 905 C C . LEU A 1 115 ? -1.650 4.620 0.434 1.00 96.88 115 LEU A C 1
ATOM 907 O O . LEU A 1 115 ? -2.310 4.649 1.466 1.00 96.88 115 LEU A O 1
ATOM 911 N N . MET A 1 116 ? -1.215 5.735 -0.158 1.00 96.00 116 MET A N 1
ATOM 912 C CA . MET A 1 116 ? -1.521 7.065 0.379 1.00 96.00 116 MET A CA 1
ATOM 913 C C . MET A 1 116 ? -3.027 7.312 0.482 1.00 96.00 116 MET A C 1
ATOM 915 O O . MET A 1 116 ? -3.473 7.825 1.503 1.00 96.00 116 MET A O 1
ATOM 919 N N . GLN A 1 117 ? -3.818 6.912 -0.517 1.00 96.00 117 GLN A N 1
ATOM 920 C CA . GLN A 1 117 ? -5.277 7.066 -0.474 1.00 96.00 117 GLN A CA 1
ATOM 921 C C . GLN A 1 117 ? -5.918 6.246 0.657 1.00 96.00 117 GLN A C 1
ATOM 923 O O . GLN A 1 117 ? -6.777 6.769 1.365 1.00 96.00 117 GLN A O 1
ATOM 928 N N . ILE A 1 118 ? -5.457 5.011 0.896 1.00 96.94 118 ILE A N 1
ATOM 929 C CA . ILE A 1 118 ? -5.895 4.220 2.060 1.00 96.94 118 ILE A CA 1
ATOM 930 C C . ILE A 1 118 ? -5.533 4.947 3.362 1.00 96.94 118 ILE A C 1
ATOM 932 O O . ILE A 1 118 ? -6.370 5.095 4.248 1.00 96.94 118 ILE A O 1
ATOM 936 N N . LEU A 1 119 ? -4.288 5.412 3.489 1.00 95.69 119 LEU A N 1
ATOM 937 C CA . LEU A 1 119 ? -3.788 6.026 4.721 1.00 95.69 119 LEU A CA 1
ATOM 938 C C . LEU A 1 119 ? -4.457 7.373 5.022 1.00 95.69 119 LEU A C 1
ATOM 940 O O . LEU A 1 119 ? -4.675 7.692 6.187 1.00 95.69 119 LEU A O 1
ATOM 944 N N . VAL A 1 120 ? -4.800 8.159 3.999 1.00 93.81 120 VAL A N 1
ATOM 945 C CA . VAL A 1 120 ? -5.586 9.391 4.161 1.00 93.81 120 VAL A CA 1
ATOM 946 C C . VAL A 1 120 ? -6.944 9.068 4.770 1.00 93.81 120 VAL A C 1
ATOM 948 O O . VAL A 1 120 ? -7.301 9.692 5.762 1.00 93.81 120 VAL A O 1
ATOM 951 N N . GLU A 1 121 ? -7.651 8.065 4.246 1.00 94.06 121 GLU A N 1
ATOM 952 C CA . GLU A 1 121 ? -8.936 7.634 4.804 1.00 94.06 121 GLU A CA 1
ATOM 953 C C .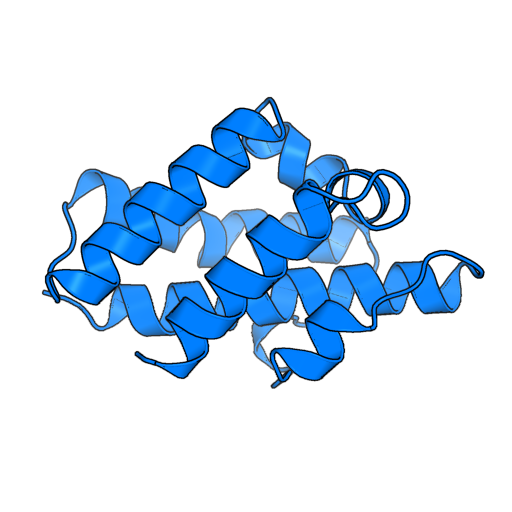 GLU A 1 121 ? -8.784 7.159 6.256 1.00 94.06 121 GLU A C 1
ATOM 955 O O . GLU A 1 121 ? -9.540 7.568 7.132 1.00 94.06 121 GLU A O 1
ATOM 960 N N . ILE A 1 122 ? -7.763 6.348 6.535 1.00 94.62 122 ILE A N 1
ATOM 961 C CA . ILE A 1 122 ? -7.466 5.846 7.880 1.00 94.62 122 ILE A CA 1
ATOM 962 C C . ILE A 1 122 ? -7.243 6.983 8.889 1.00 94.62 122 ILE A C 1
ATOM 964 O O . ILE A 1 122 ? -7.716 6.898 10.018 1.00 94.62 122 ILE A O 1
ATOM 968 N N . ASN A 1 123 ? -6.562 8.059 8.491 1.00 90.19 123 ASN A N 1
ATOM 969 C CA . ASN A 1 123 ? -6.307 9.211 9.364 1.00 90.19 123 ASN A CA 1
ATOM 970 C C . ASN A 1 123 ? -7.560 10.068 9.638 1.00 90.19 123 ASN A C 1
ATOM 972 O O . ASN A 1 123 ? -7.477 11.015 10.418 1.00 90.19 123 ASN A O 1
ATOM 976 N N . THR A 1 124 ? -8.696 9.772 8.997 1.00 91.94 124 THR A N 1
ATOM 977 C CA . THR A 1 124 ? -9.992 10.407 9.300 1.00 91.94 124 THR A CA 1
ATOM 978 C C . THR A 1 124 ? -10.814 9.640 10.337 1.00 91.94 124 THR A C 1
ATOM 980 O O . THR A 1 124 ? -11.882 10.112 10.718 1.00 91.94 124 THR A O 1
ATOM 983 N N . LEU A 1 125 ? -10.342 8.465 10.770 1.00 90.25 125 LEU A N 1
ATOM 984 C CA . LEU A 1 125 ? -11.009 7.631 11.769 1.00 90.25 125 LEU A CA 1
ATOM 985 C C . LEU A 1 125 ? -10.696 8.093 13.200 1.00 90.25 125 LEU A C 1
ATOM 987 O O . LEU A 1 125 ? -9.608 8.612 13.463 1.00 90.25 125 LEU A O 1
ATOM 991 N N . ASP A 1 126 ? -11.645 7.833 14.103 1.00 72.50 126 ASP A N 1
ATOM 992 C CA . ASP A 1 126 ? -11.570 8.137 15.539 1.00 72.50 126 ASP A CA 1
ATOM 993 C C . ASP A 1 126 ? -10.777 7.089 16.348 1.00 72.50 126 ASP A C 1
ATOM 995 O O . ASP A 1 126 ? -10.940 5.858 16.109 1.00 72.50 126 ASP A O 1
#

Secondary structure (DSSP, 8-state):
-HHHHHHHHHHHHHHHSTTT-HHHH-HHHHHHHSSHHHHHHHHHHHHHHHHHT---HHHHHHHHHIIIIIHHHHHHHTT---GGG----HHHHHT---SSHHHHHHHHHHHHHHHHHHHHHHTT--

Radius of gyration: 13.41 Å; chains: 1; bounding box: 30×29×38 Å

Foldseek 3Di:
DVQLLLLLVLQVVQCVDPFRHPCVLQVQLCVVLPHSVSVNVLSVLLNVCVVVLAHDPVNLVVLVCCQPPVLVVSCVVLVHPDLCVDDDGSVLQNPQHDPDSVSSSVNSSRNSNSSNVSSVSSNVGD

pLDDT: mean 92.72, std 4.91, range [71.06, 98.0]

Sequence (126 aa):
MDEAREFIAVFRELNATSDRCVIRFTPSLIGLFGTPRLFEFFLDELDAALCNKTIAPPLHERARNLAQIFIPQVAGYNSVSEPAAVKVTPEQLRNIRIDTPEHRKLGVQIILAALMQILVEINTLD